Protein AF-A0A2J8UQK4-F1 (afdb_monomer_lite)

Structure (mmCIF, N/CA/C/O backbone):
data_AF-A0A2J8UQK4-F1
#
_entry.id   AF-A0A2J8UQK4-F1
#
loop_
_atom_site.group_PDB
_atom_site.id
_atom_site.type_symbol
_atom_site.label_atom_id
_atom_site.label_alt_id
_atom_site.label_comp_id
_atom_site.label_asym_id
_atom_site.label_entity_id
_atom_site.label_seq_id
_atom_site.pdbx_PDB_ins_code
_atom_site.Cartn_x
_atom_site.Cartn_y
_atom_site.Cartn_z
_atom_site.occupancy
_atom_site.B_iso_or_equiv
_atom_site.auth_seq_id
_atom_site.auth_comp_id
_atom_site.auth_asym_id
_atom_site.auth_atom_id
_atom_site.pdbx_PDB_model_num
ATOM 1 N N . MET A 1 1 ? -11.339 -7.265 30.629 1.00 77.06 1 MET A N 1
ATOM 2 C CA . MET A 1 1 ? -9.961 -6.825 30.941 1.00 77.06 1 MET A CA 1
ATOM 3 C C . MET A 1 1 ? -9.652 -5.640 30.049 1.00 77.06 1 MET A C 1
ATOM 5 O O . MET A 1 1 ? -9.858 -5.767 28.851 1.00 77.06 1 MET A O 1
ATOM 9 N N . ALA A 1 2 ? -9.242 -4.503 30.614 1.00 78.62 2 ALA A N 1
ATOM 10 C CA . ALA A 1 2 ? -8.762 -3.377 29.813 1.00 78.62 2 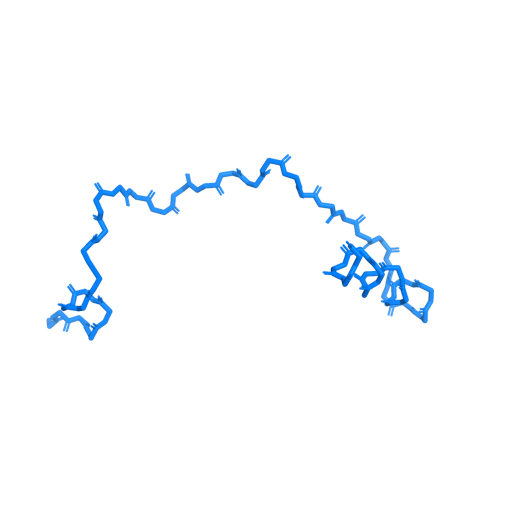ALA A CA 1
ATOM 11 C C . ALA A 1 2 ? -7.434 -3.768 29.152 1.00 78.62 2 ALA A C 1
ATOM 13 O O . ALA A 1 2 ? -6.589 -4.379 29.812 1.00 78.62 2 ALA A O 1
ATOM 14 N N . THR A 1 3 ? -7.264 -3.466 27.866 1.00 90.88 3 THR A N 1
ATOM 15 C CA . THR A 1 3 ? -5.995 -3.729 27.181 1.00 90.88 3 THR A CA 1
ATOM 16 C C . THR A 1 3 ? -4.929 -2.747 27.669 1.00 90.88 3 THR A C 1
ATOM 18 O O . THR A 1 3 ? -5.253 -1.688 28.207 1.00 90.88 3 THR A O 1
ATOM 21 N N . LEU A 1 4 ? -3.644 -3.054 27.459 1.00 94.06 4 LEU A N 1
ATOM 22 C CA . LEU A 1 4 ? -2.572 -2.094 27.756 1.00 94.06 4 LEU A CA 1
ATOM 23 C C . LEU A 1 4 ? -2.762 -0.766 26.994 1.00 94.06 4 LEU A C 1
ATOM 25 O O . LEU A 1 4 ? -2.437 0.286 27.536 1.00 94.06 4 LEU A O 1
ATOM 29 N N . LYS A 1 5 ? -3.345 -0.797 25.781 1.00 91.19 5 LYS A N 1
ATOM 30 C CA . LYS A 1 5 ? -3.700 0.413 25.017 1.00 91.19 5 LYS A CA 1
ATOM 31 C C . LYS A 1 5 ? -4.682 1.281 25.805 1.00 91.19 5 LYS A C 1
ATOM 33 O O . LYS A 1 5 ? -4.424 2.465 25.949 1.00 91.19 5 LYS A O 1
ATOM 38 N N . ASP A 1 6 ? -5.748 0.698 26.350 1.00 87.50 6 ASP A N 1
ATOM 39 C CA . ASP A 1 6 ? -6.797 1.445 27.066 1.00 87.50 6 ASP A CA 1
ATOM 40 C C . ASP A 1 6 ? -6.322 1.998 28.418 1.00 87.50 6 ASP A C 1
ATOM 42 O O . ASP A 1 6 ? -6.849 2.994 28.908 1.00 87.50 6 ASP A O 1
ATOM 46 N N . GLN A 1 7 ? -5.331 1.343 29.033 1.00 89.62 7 GLN A N 1
ATOM 47 C CA . GLN A 1 7 ? -4.718 1.802 30.282 1.00 89.62 7 GLN A CA 1
ATOM 48 C C . GLN A 1 7 ? -3.763 2.984 30.066 1.00 89.62 7 GLN A C 1
ATOM 50 O O . GLN A 1 7 ? -3.665 3.846 30.935 1.00 89.62 7 GLN A O 1
ATOM 55 N N . LEU A 1 8 ? -3.054 3.019 28.930 1.00 92.75 8 LEU A N 1
ATOM 56 C CA . LEU A 1 8 ? -2.074 4.068 28.617 1.00 92.75 8 LEU A CA 1
ATOM 57 C C . LEU A 1 8 ? -2.658 5.219 27.790 1.00 92.75 8 LEU A C 1
ATOM 59 O O . LEU A 1 8 ? -2.198 6.351 27.914 1.00 92.75 8 LEU A O 1
ATOM 63 N N . ILE A 1 9 ? -3.629 4.942 26.920 1.00 91.94 9 ILE A N 1
ATOM 64 C CA . ILE A 1 9 ? -4.180 5.896 25.958 1.00 91.94 9 ILE A CA 1
ATOM 65 C C . ILE A 1 9 ? -5.677 6.028 26.203 1.00 91.94 9 ILE A C 1
ATOM 67 O O . ILE A 1 9 ? -6.465 5.125 25.920 1.00 91.94 9 ILE A O 1
ATOM 71 N N . HIS A 1 10 ? -6.075 7.200 26.686 1.00 89.19 10 HIS A N 1
ATOM 72 C CA . HIS A 1 10 ? -7.479 7.541 26.835 1.00 89.19 10 HIS A CA 1
ATOM 73 C C . HIS A 1 10 ? -8.009 8.167 25.536 1.00 89.19 10 HIS A C 1
ATOM 75 O O . HIS A 1 10 ? -7.722 9.324 25.228 1.00 89.19 10 HIS A O 1
ATOM 81 N N . ASN A 1 11 ? -8.769 7.398 24.753 1.00 86.38 11 ASN A N 1
ATOM 82 C CA . ASN A 1 11 ? -9.395 7.891 23.523 1.00 86.38 11 ASN A CA 1
ATOM 83 C C . ASN A 1 11 ? -10.587 8.801 23.855 1.00 86.38 11 ASN A C 1
ATOM 85 O O . ASN A 1 11 ? -11.659 8.321 24.215 1.00 86.38 11 ASN A O 1
ATOM 89 N N . LEU A 1 12 ? -10.404 10.115 23.710 1.00 86.69 12 LEU A N 1
ATOM 90 C CA . LEU A 1 12 ? -11.445 11.121 23.972 1.00 86.69 12 LEU A CA 1
ATOM 91 C C . LEU A 1 12 ? -12.550 11.145 22.905 1.00 86.69 12 LEU A C 1
ATOM 93 O O . LEU A 1 12 ? -13.678 11.545 23.179 1.00 86.69 12 LEU A O 1
ATOM 97 N N . LEU A 1 13 ? -12.219 10.731 21.682 1.00 86.44 13 LEU A N 1
ATOM 98 C CA . LEU A 1 13 ? -13.113 10.677 20.529 1.00 86.44 13 LEU A CA 1
ATOM 99 C C . LEU A 1 13 ? -12.940 9.325 19.831 1.00 86.44 13 LEU A C 1
ATOM 101 O O . LEU A 1 13 ? -11.901 8.676 19.961 1.00 86.44 13 LEU A O 1
ATOM 105 N N . LYS A 1 14 ? -13.958 8.893 19.082 1.00 82.50 14 LYS A N 1
ATOM 106 C CA . LYS A 1 14 ? -13.871 7.665 18.282 1.00 82.50 14 LYS A CA 1
ATOM 107 C C . LYS A 1 14 ? -12.881 7.863 17.128 1.00 82.50 14 LYS A C 1
ATOM 109 O O . LYS A 1 14 ? -12.872 8.921 16.504 1.00 82.50 14 LYS A O 1
ATOM 114 N N . GLU A 1 15 ? -12.079 6.838 16.836 1.00 78.31 15 GLU A N 1
ATOM 115 C CA . GLU A 1 15 ? -11.152 6.807 15.693 1.00 78.31 15 GLU A CA 1
ATOM 116 C C . GLU A 1 15 ? -11.925 6.643 14.365 1.00 78.31 15 GLU A C 1
ATOM 118 O O . GLU A 1 15 ? -11.834 5.622 13.695 1.00 78.31 15 GLU A O 1
ATOM 123 N N . GLU A 1 16 ? -12.717 7.643 13.980 1.00 74.19 16 GLU A N 1
ATOM 124 C CA . GLU A 1 16 ? -13.262 7.784 12.625 1.00 74.19 16 GLU A CA 1
ATOM 125 C C . GLU A 1 16 ? -12.654 9.038 11.998 1.00 74.19 16 GLU A C 1
ATOM 127 O O . GLU A 1 16 ? -13.207 10.133 12.064 1.00 74.19 16 GLU A O 1
ATOM 132 N N . GLN A 1 17 ? -11.461 8.890 11.422 1.00 82.88 17 GLN A N 1
ATOM 133 C CA . GLN A 1 17 ? -10.830 9.961 10.658 1.00 82.88 17 GLN A CA 1
ATOM 134 C C . GLN A 1 17 ? -10.827 9.607 9.177 1.00 82.88 17 GLN A C 1
ATOM 136 O O . GLN A 1 17 ? -10.173 8.661 8.739 1.00 82.88 17 GLN A O 1
ATOM 141 N N . THR A 1 18 ? -11.550 10.401 8.389 1.00 89.38 18 THR A N 1
ATOM 142 C CA . THR A 1 18 ? -11.427 10.374 6.933 1.00 89.38 18 THR A CA 1
ATOM 143 C C . THR A 1 18 ? -10.110 11.043 6.540 1.00 89.38 18 THR A C 1
ATOM 145 O O . THR A 1 18 ? -9.905 12.211 6.889 1.00 89.38 18 THR A O 1
ATOM 148 N N . PRO A 1 19 ? -9.213 10.359 5.812 1.00 91.50 19 PRO A N 1
ATOM 149 C CA . PRO A 1 19 ? -7.959 10.966 5.391 1.00 91.50 19 PRO A CA 1
ATOM 150 C C . PRO A 1 19 ? -8.241 12.112 4.414 1.00 91.50 19 PRO A C 1
ATOM 152 O O . PRO A 1 19 ? -8.835 11.897 3.360 1.00 91.50 19 PRO A O 1
ATOM 155 N N . GLN A 1 20 ? -7.797 13.324 4.750 1.00 94.81 20 GLN A N 1
ATOM 156 C CA . GLN A 1 20 ? -7.992 14.510 3.903 1.00 94.81 20 GLN A CA 1
ATOM 157 C C . GLN A 1 20 ? -7.121 14.470 2.639 1.00 94.81 20 GLN A C 1
ATOM 159 O O . GLN A 1 20 ? -7.553 14.897 1.576 1.00 94.81 20 GLN A O 1
ATOM 164 N N . ASN A 1 21 ? -5.921 13.890 2.745 1.00 94.69 21 ASN A N 1
ATOM 165 C CA . ASN A 1 21 ? -4.915 13.854 1.680 1.00 94.69 21 ASN A CA 1
ATOM 166 C C . ASN A 1 21 ? -4.566 12.411 1.289 1.00 94.69 21 ASN A C 1
ATOM 168 O O . ASN A 1 21 ? -3.407 12.001 1.312 1.00 94.69 21 ASN A O 1
ATOM 172 N N . LYS A 1 22 ? -5.579 11.596 0.980 1.00 95.00 22 LYS A N 1
ATOM 173 C CA . LYS A 1 22 ? -5.360 10.217 0.527 1.00 95.00 22 LYS A CA 1
ATOM 174 C C . LYS A 1 22 ? -4.903 10.202 -0.932 1.00 95.00 22 LYS A C 1
ATOM 176 O O . LYS A 1 22 ? -5.640 10.631 -1.814 1.00 95.00 22 LYS A O 1
ATOM 181 N N . ILE A 1 23 ? -3.732 9.628 -1.191 1.00 96.44 23 ILE A N 1
ATOM 182 C CA . ILE A 1 23 ? -3.202 9.419 -2.545 1.00 96.44 23 ILE A CA 1
ATOM 183 C C . ILE A 1 23 ? -3.273 7.925 -2.882 1.00 96.44 23 ILE A C 1
ATOM 185 O O . ILE A 1 23 ? -3.016 7.080 -2.027 1.00 96.44 23 ILE A O 1
ATOM 189 N N . THR A 1 24 ? -3.641 7.591 -4.122 1.00 97.44 24 THR A N 1
ATOM 190 C CA . THR A 1 24 ? -3.676 6.205 -4.620 1.00 97.44 24 THR A CA 1
ATOM 191 C C . THR A 1 24 ? -2.713 6.054 -5.791 1.00 97.44 24 THR A C 1
ATOM 193 O O . THR A 1 24 ? -2.822 6.785 -6.772 1.00 97.44 24 THR A O 1
ATOM 196 N N . VAL A 1 25 ? -1.799 5.085 -5.704 1.00 96.94 25 VAL A N 1
ATOM 197 C CA . VAL A 1 25 ? -0.914 4.688 -6.808 1.00 96.94 25 VAL A CA 1
ATOM 198 C C . VAL A 1 25 ? -1.467 3.407 -7.426 1.00 96.94 25 VAL A C 1
ATOM 200 O O . VAL A 1 25 ? -1.639 2.405 -6.733 1.00 96.94 25 VAL A O 1
ATOM 203 N N . VAL A 1 26 ? -1.770 3.436 -8.724 1.00 97.81 26 VAL A N 1
ATOM 204 C CA . VAL A 1 26 ? -2.273 2.263 -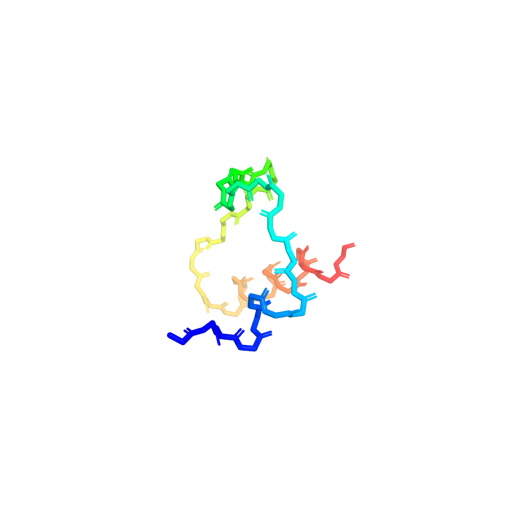9.450 1.00 97.81 26 VAL A CA 1
ATOM 205 C C . VAL A 1 26 ? -1.096 1.497 -10.051 1.00 97.81 26 VAL A C 1
ATOM 207 O O . VAL A 1 26 ? -0.356 2.032 -10.871 1.00 97.81 26 VAL A O 1
ATOM 210 N N . GLY A 1 27 ? -0.952 0.230 -9.656 1.00 96.62 27 GLY A N 1
ATOM 211 C CA . GLY A 1 27 ? 0.143 -0.649 -10.074 1.00 96.62 27 GLY A CA 1
ATOM 212 C C . GLY A 1 27 ? 1.352 -0.588 -9.134 1.00 96.62 27 GLY A C 1
ATOM 213 O O . GLY A 1 27 ? 1.824 0.481 -8.768 1.00 96.62 27 GLY A O 1
ATOM 214 N N . VAL A 1 28 ? 1.874 -1.760 -8.759 1.00 96.81 28 VAL A N 1
ATOM 215 C CA . VAL A 1 28 ? 2.964 -1.928 -7.770 1.00 96.81 28 VAL A CA 1
ATOM 216 C C . VAL A 1 28 ? 4.287 -2.379 -8.405 1.00 96.81 28 VAL A C 1
ATOM 218 O O . VAL A 1 28 ? 5.126 -3.003 -7.763 1.00 96.81 28 VAL A O 1
ATOM 221 N N . GLY A 1 29 ? 4.474 -2.090 -9.696 1.00 97.88 29 GLY A N 1
ATOM 222 C CA . GLY A 1 29 ? 5.746 -2.327 -10.387 1.00 97.88 29 GLY A CA 1
ATOM 223 C C . GLY A 1 29 ? 6.840 -1.351 -9.941 1.00 97.88 29 GLY A C 1
ATOM 224 O O . GLY A 1 29 ? 6.598 -0.471 -9.118 1.00 97.88 29 GLY A O 1
ATOM 225 N N . ALA A 1 30 ? 8.033 -1.447 -10.536 1.00 97.88 30 ALA A N 1
ATOM 226 C CA . ALA A 1 30 ? 9.179 -0.602 -10.172 1.0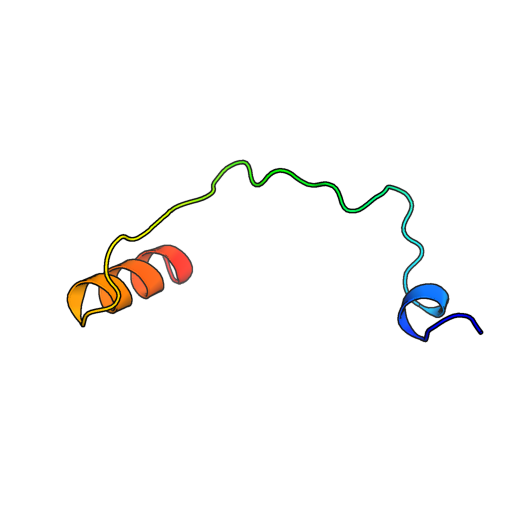0 97.88 30 ALA A CA 1
ATOM 227 C C . ALA A 1 30 ? 8.847 0.905 -10.165 1.00 97.88 30 ALA A C 1
ATOM 229 O O . ALA A 1 30 ? 9.179 1.608 -9.214 1.00 97.88 30 ALA A O 1
ATOM 230 N N . VAL A 1 31 ? 8.116 1.382 -11.179 1.00 97.88 31 VAL A N 1
ATOM 231 C CA . VAL A 1 31 ? 7.670 2.784 -11.265 1.00 97.88 31 VAL A CA 1
ATOM 232 C C . VAL A 1 31 ? 6.649 3.122 -10.175 1.00 97.88 31 VAL A C 1
ATOM 234 O O . VAL A 1 31 ? 6.749 4.173 -9.549 1.00 97.88 31 VAL A O 1
ATOM 237 N N . GLY A 1 32 ? 5.696 2.224 -9.908 1.00 98.25 32 GLY A N 1
ATOM 238 C CA . GLY A 1 32 ? 4.682 2.419 -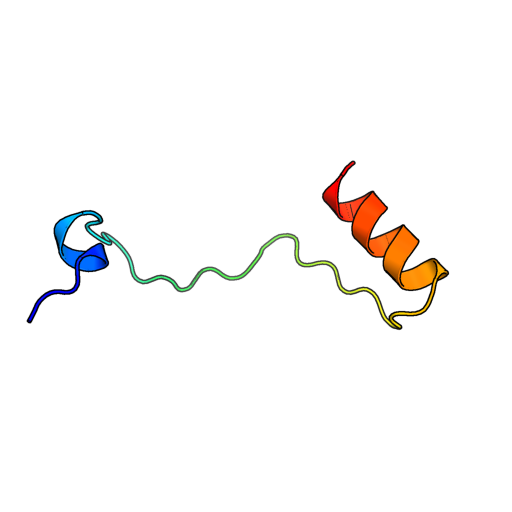8.869 1.00 98.25 32 GLY A CA 1
ATOM 239 C C . GLY A 1 32 ? 5.296 2.513 -7.474 1.00 98.25 32 GLY A C 1
ATOM 240 O O . GLY A 1 32 ? 4.973 3.421 -6.711 1.00 98.25 32 GLY A O 1
ATOM 241 N N . MET A 1 33 ? 6.260 1.643 -7.169 1.00 98.12 33 MET A N 1
ATOM 242 C CA . MET A 1 33 ? 6.981 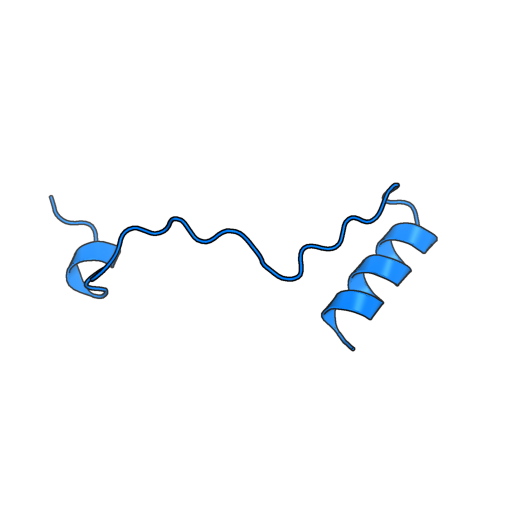1.667 -5.895 1.00 98.12 33 MET A CA 1
ATOM 243 C C . MET A 1 33 ? 7.892 2.893 -5.768 1.00 98.12 33 MET A C 1
ATOM 245 O O . MET A 1 33 ? 7.908 3.522 -4.711 1.00 98.12 33 MET A O 1
ATOM 249 N N . ALA A 1 34 ? 8.590 3.287 -6.842 1.00 97.81 34 ALA A N 1
ATOM 250 C CA . ALA A 1 34 ? 9.377 4.523 -6.871 1.00 97.81 34 ALA A CA 1
ATOM 251 C C . ALA A 1 34 ? 8.495 5.769 -6.658 1.00 97.81 34 ALA A C 1
ATOM 253 O O . ALA A 1 34 ? 8.888 6.701 -5.956 1.00 97.81 34 ALA A O 1
ATOM 254 N N . CYS A 1 35 ? 7.280 5.774 -7.212 1.00 97.56 35 CYS A N 1
ATOM 255 C CA . CYS A 1 35 ? 6.295 6.830 -6.994 1.00 97.56 35 CYS A CA 1
ATOM 256 C C . CYS A 1 35 ? 5.817 6.857 -5.535 1.00 97.56 35 CYS A C 1
ATOM 258 O O . CYS A 1 35 ? 5.878 7.906 -4.897 1.00 97.56 35 CYS A O 1
ATOM 260 N N . ALA A 1 36 ? 5.429 5.706 -4.976 1.00 97.94 36 ALA A N 1
ATOM 261 C CA . ALA A 1 36 ? 4.963 5.602 -3.595 1.00 97.94 36 ALA A CA 1
ATOM 262 C C . ALA A 1 36 ? 6.020 6.070 -2.583 1.00 97.94 36 ALA A C 1
ATOM 264 O O . ALA A 1 36 ? 5.703 6.855 -1.692 1.00 97.94 36 ALA A O 1
ATOM 265 N N . ILE A 1 37 ? 7.283 5.652 -2.739 1.00 97.62 37 ILE A N 1
ATOM 266 C CA . ILE A 1 37 ? 8.349 6.073 -1.819 1.00 97.62 37 ILE A CA 1
ATOM 267 C C . ILE A 1 37 ? 8.664 7.562 -1.957 1.00 97.62 37 ILE A C 1
ATOM 269 O O . ILE A 1 37 ? 8.870 8.238 -0.954 1.00 97.62 37 ILE A O 1
ATOM 273 N N . SER A 1 38 ? 8.620 8.095 -3.180 1.00 97.31 38 SER A N 1
ATOM 274 C CA . SER A 1 38 ? 8.837 9.522 -3.420 1.00 97.31 38 SER A CA 1
ATOM 275 C C . SER A 1 38 ? 7.732 10.379 -2.802 1.00 97.31 38 SER A C 1
ATOM 277 O O . SER A 1 38 ? 8.033 11.447 -2.293 1.00 97.31 38 SER A O 1
ATOM 279 N N . ILE A 1 39 ? 6.475 9.918 -2.813 1.00 97.31 39 ILE A N 1
ATOM 280 C CA . ILE A 1 39 ? 5.341 10.599 -2.161 1.00 97.31 39 ILE A CA 1
ATOM 281 C C . ILE A 1 39 ? 5.464 10.567 -0.630 1.00 97.31 39 ILE A C 1
ATOM 283 O O . ILE A 1 39 ? 5.043 11.509 0.027 1.00 97.31 39 ILE A O 1
ATOM 287 N N . LEU A 1 40 ? 5.999 9.484 -0.056 1.00 96.81 40 LEU A N 1
ATOM 288 C CA . LEU A 1 40 ? 6.126 9.333 1.399 1.00 96.81 40 LEU A CA 1
ATOM 289 C C . LEU A 1 40 ? 7.353 10.043 1.983 1.00 96.81 40 LEU A C 1
ATOM 291 O O . LEU A 1 40 ? 7.309 10.480 3.129 1.00 96.81 40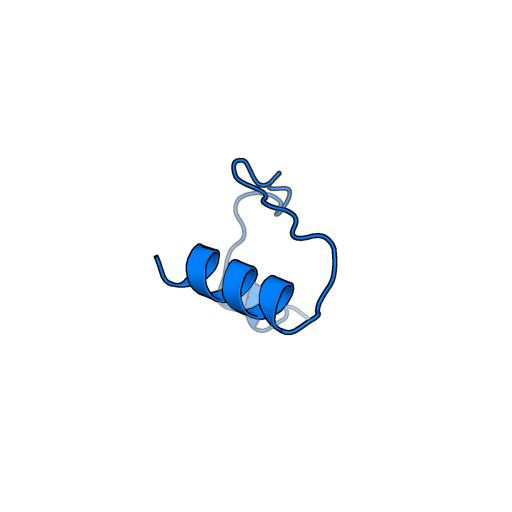 LEU A O 1
ATOM 295 N N . MET A 1 41 ? 8.460 10.086 1.239 1.00 96.00 41 MET A N 1
ATOM 296 C CA . MET A 1 41 ? 9.739 10.629 1.715 1.00 96.00 41 MET A CA 1
ATOM 297 C C . MET A 1 41 ? 9.970 12.095 1.350 1.00 96.00 41 MET A C 1
ATOM 299 O O . MET A 1 41 ? 10.898 12.697 1.891 1.00 96.00 41 MET A O 1
ATOM 303 N N . LYS A 1 42 ? 9.191 12.647 0.419 1.00 74.56 42 LYS A N 1
ATOM 304 C CA . LYS A 1 42 ? 9.256 14.059 0.045 1.00 74.56 42 LYS A CA 1
ATOM 305 C C . LYS A 1 42 ? 8.174 14.847 0.761 1.00 74.56 42 LYS A C 1
ATOM 307 O O . LYS A 1 42 ? 8.537 15.886 1.349 1.00 74.56 42 LYS A O 1
#

InterPro domains:
  IPR036291 NAD(P)-binding domain superfamily [SSF51735] (2-42)

Sequence (42 aa):
MATLKDQLIHNLLKEEQTPQNKITVVGVGAVGMACAISILMK

Organism: Pongo abelii (NCBI:txid9601)

Secondary structure (DSSP, 8-state):
---HHHHH---SS-S----TT-------SHHHHHHHHHHHH-

Foldseek 3Di:
DDDPCVVVDPDPDDPPDDDPDDDDQPDDPPVSVVVVVVVVVD

pLDDT: mean 91.68, std 7.07, range [74.19, 98.25]

Radius of gyration: 17.21 Å; chains: 1; bounding box: 24×21×42 Å